Protein AF-A0A7C5I6Q1-F1 (afdb_monomer_lite)

Structure (mmCIF, N/CA/C/O backbone):
data_AF-A0A7C5I6Q1-F1
#
_entry.id   AF-A0A7C5I6Q1-F1
#
loop_
_atom_site.group_PDB
_atom_site.id
_atom_site.type_symbol
_atom_site.label_atom_id
_atom_site.label_alt_id
_atom_site.label_comp_id
_atom_site.label_asym_id
_atom_site.label_entity_id
_atom_site.label_seq_id
_atom_site.pdbx_PDB_ins_code
_atom_site.Cartn_x
_atom_site.Cartn_y
_atom_site.Cartn_z
_atom_site.occupancy
_atom_site.B_iso_or_equiv
_atom_site.auth_seq_id
_atom_site.auth_comp_id
_atom_site.auth_asym_id
_atom_site.auth_atom_id
_atom_site.pdbx_PDB_model_num
ATOM 1 N N . GLU A 1 1 ? 22.756 0.521 -4.058 1.00 68.81 1 GLU A N 1
ATOM 2 C CA . GLU A 1 1 ? 22.109 1.726 -4.636 1.00 68.81 1 GLU A CA 1
ATOM 3 C C . GLU A 1 1 ? 20.905 1.415 -5.536 1.00 68.81 1 GLU A C 1
ATOM 5 O O . GLU A 1 1 ? 19.846 1.977 -5.283 1.00 68.81 1 GLU A O 1
ATOM 10 N N . LYS A 1 2 ? 20.994 0.472 -6.490 1.00 84.25 2 LYS A N 1
ATOM 11 C CA . LYS A 1 2 ? 19.887 0.103 -7.410 1.00 84.25 2 LYS A CA 1
ATOM 12 C C . LYS A 1 2 ? 18.558 -0.273 -6.728 1.00 84.25 2 LYS A C 1
ATOM 14 O O . LYS A 1 2 ? 17.496 0.135 -7.184 1.00 84.25 2 LYS A O 1
ATOM 19 N N . THR A 1 3 ? 18.599 -0.990 -5.603 1.00 90.62 3 THR A N 1
ATOM 20 C CA . THR A 1 3 ? 17.389 -1.380 -4.853 1.00 90.62 3 THR A CA 1
ATOM 21 C C . THR A 1 3 ? 16.617 -0.176 -4.314 1.00 90.62 3 THR A C 1
ATOM 23 O O . THR A 1 3 ? 15.395 -0.131 -4.406 1.00 90.62 3 THR A O 1
ATOM 26 N N . TYR A 1 4 ? 17.322 0.834 -3.795 1.00 95.12 4 TYR A N 1
ATOM 27 C CA . TYR A 1 4 ? 16.686 2.053 -3.292 1.00 95.12 4 TYR A CA 1
ATOM 28 C C . TYR A 1 4 ? 16.099 2.897 -4.420 1.00 95.12 4 TYR A C 1
ATOM 30 O O . TYR A 1 4 ? 15.066 3.535 -4.240 1.00 95.12 4 TYR A O 1
ATOM 38 N N . GLU A 1 5 ? 16.740 2.908 -5.586 1.00 94.62 5 GLU A N 1
ATOM 39 C CA . GLU A 1 5 ? 16.209 3.593 -6.760 1.00 94.62 5 GLU A CA 1
ATOM 40 C C . GLU A 1 5 ? 14.922 2.935 -7.266 1.00 94.62 5 GLU A C 1
ATOM 42 O O . GLU A 1 5 ? 13.922 3.629 -7.463 1.00 94.62 5 GLU A O 1
ATOM 47 N N . ALA A 1 6 ? 14.914 1.604 -7.384 1.00 94.50 6 ALA A N 1
ATOM 48 C CA . ALA A 1 6 ? 13.722 0.843 -7.740 1.00 94.50 6 ALA A CA 1
ATOM 49 C C . ALA A 1 6 ? 12.589 1.074 -6.728 1.00 94.50 6 ALA A C 1
ATOM 51 O O . ALA A 1 6 ? 11.469 1.384 -7.129 1.00 94.50 6 ALA A O 1
ATOM 52 N N . ALA A 1 7 ? 12.889 1.029 -5.425 1.00 96.06 7 ALA A N 1
ATOM 53 C CA . ALA A 1 7 ? 11.913 1.314 -4.376 1.00 96.06 7 ALA A CA 1
ATOM 54 C C . ALA A 1 7 ? 11.335 2.733 -4.499 1.00 96.06 7 ALA A C 1
ATOM 56 O O . ALA A 1 7 ? 10.121 2.905 -4.457 1.00 96.06 7 ALA A O 1
ATOM 57 N N . ARG A 1 8 ? 12.173 3.755 -4.727 1.00 96.25 8 ARG A N 1
ATOM 58 C CA . ARG A 1 8 ? 11.700 5.136 -4.934 1.00 96.25 8 ARG A CA 1
ATOM 59 C C . ARG A 1 8 ? 10.813 5.269 -6.168 1.00 96.25 8 ARG A C 1
ATOM 61 O O . ARG A 1 8 ? 9.823 5.991 -6.121 1.00 96.25 8 ARG A O 1
ATOM 68 N N . ARG A 1 9 ? 11.156 4.598 -7.271 1.00 96.25 9 ARG A N 1
ATOM 69 C CA . ARG A 1 9 ? 10.341 4.609 -8.494 1.00 96.25 9 ARG A CA 1
ATOM 70 C C . ARG A 1 9 ? 8.984 3.946 -8.263 1.00 96.25 9 ARG A C 1
ATOM 72 O O . ARG A 1 9 ? 7.975 4.516 -8.662 1.00 96.25 9 ARG A O 1
ATOM 79 N N . PHE A 1 10 ? 8.969 2.798 -7.589 1.00 97.75 10 PHE A N 1
ATOM 80 C CA . PHE A 1 10 ? 7.740 2.109 -7.204 1.00 97.75 10 PHE A CA 1
ATOM 81 C C . PHE A 1 10 ? 6.853 2.991 -6.317 1.00 97.75 10 PHE A C 1
ATOM 83 O O . PHE A 1 10 ? 5.686 3.194 -6.638 1.00 97.75 10 PHE A O 1
ATOM 90 N N . MET A 1 11 ? 7.417 3.559 -5.246 1.00 98.00 11 MET A N 1
ATOM 91 C CA . MET A 1 11 ? 6.671 4.393 -4.298 1.00 98.00 11 MET A CA 1
ATOM 92 C C . MET A 1 11 ? 6.074 5.627 -4.975 1.00 98.00 11 MET A C 1
ATOM 94 O O . MET A 1 11 ? 4.894 5.895 -4.782 1.00 98.00 11 MET A O 1
ATOM 98 N N . ARG A 1 12 ? 6.834 6.314 -5.843 1.00 97.56 12 ARG A N 1
ATOM 99 C CA . ARG A 1 12 ? 6.308 7.445 -6.624 1.00 97.56 12 ARG A CA 1
ATOM 100 C C . ARG A 1 12 ? 5.145 7.040 -7.523 1.00 97.56 12 ARG A C 1
ATOM 102 O O . ARG A 1 12 ? 4.102 7.672 -7.469 1.00 97.56 12 ARG A O 1
ATOM 109 N N . ALA A 1 13 ? 5.289 5.964 -8.295 1.00 98.00 13 ALA A N 1
ATOM 110 C CA . ALA A 1 13 ? 4.213 5.494 -9.169 1.00 98.00 13 ALA A CA 1
ATOM 111 C C . ALA A 1 13 ? 2.964 5.059 -8.376 1.00 98.00 13 ALA A C 1
ATOM 113 O O . ALA A 1 13 ? 1.833 5.243 -8.827 1.00 98.00 13 ALA A O 1
ATOM 114 N N . PHE A 1 14 ? 3.159 4.491 -7.182 1.00 98.50 14 PHE A N 1
ATOM 115 C CA . PHE A 1 14 ? 2.064 4.121 -6.293 1.00 98.50 14 PHE A CA 1
ATOM 116 C C . PHE A 1 14 ? 1.342 5.354 -5.743 1.00 98.50 14 PHE A C 1
ATOM 118 O O . PHE A 1 14 ? 0.111 5.398 -5.784 1.00 98.50 14 PHE A O 1
ATOM 125 N N . GLU A 1 15 ? 2.089 6.355 -5.274 1.00 98.25 15 GLU A N 1
ATOM 126 C CA . GLU A 1 15 ? 1.558 7.631 -4.784 1.00 98.25 15 GLU A CA 1
ATOM 127 C C . GLU A 1 15 ? 0.841 8.412 -5.888 1.00 98.25 15 GLU A C 1
ATOM 129 O O . GLU A 1 15 ? -0.276 8.868 -5.669 1.00 98.25 15 GLU A O 1
ATOM 134 N N . GLU A 1 16 ? 1.404 8.493 -7.095 1.00 98.00 16 GLU A N 1
ATOM 135 C CA . GLU A 1 16 ? 0.771 9.144 -8.252 1.00 98.00 16 GLU A CA 1
ATOM 136 C C . GLU A 1 16 ? -0.582 8.508 -8.602 1.00 98.00 16 GLU A C 1
ATOM 138 O O . GLU A 1 16 ? -1.540 9.208 -8.928 1.00 98.00 16 GLU A O 1
ATOM 143 N N . ARG A 1 17 ? -0.690 7.177 -8.505 1.00 98.06 17 ARG A N 1
ATOM 144 C CA . ARG A 1 17 ? -1.926 6.450 -8.828 1.00 98.06 17 ARG A CA 1
ATOM 145 C C . ARG A 1 17 ? -2.961 6.477 -7.699 1.00 98.06 17 ARG A C 1
ATOM 147 O O . ARG A 1 17 ? -4.163 6.451 -7.970 1.00 98.06 17 ARG A O 1
ATOM 154 N N . ASN A 1 18 ? -2.521 6.450 -6.442 1.00 97.94 18 ASN A N 1
ATOM 155 C CA . ASN A 1 18 ? -3.400 6.240 -5.284 1.00 97.94 18 ASN A CA 1
ATOM 156 C C . ASN A 1 18 ? -3.567 7.464 -4.378 1.00 97.94 18 ASN A C 1
ATOM 158 O O . ASN A 1 18 ? -4.426 7.440 -3.495 1.00 97.94 18 ASN A O 1
ATOM 162 N N . GLY A 1 19 ? -2.781 8.516 -4.596 1.00 97.62 19 GLY A N 1
AT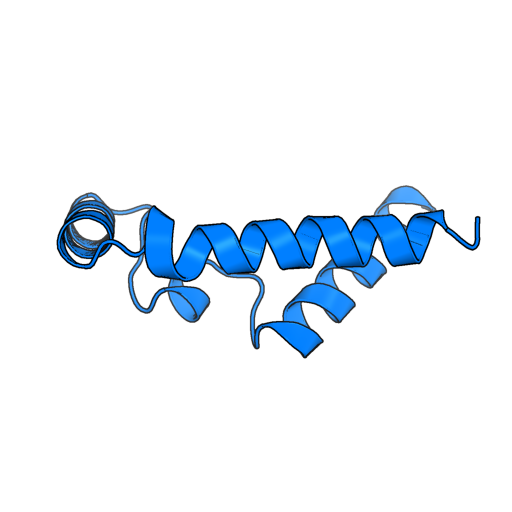OM 163 C CA . GLY A 1 19 ? -2.750 9.757 -3.822 1.00 97.62 19 GLY A CA 1
ATOM 164 C C . GLY A 1 19 ? -1.833 9.717 -2.595 1.00 97.62 19 GLY A C 1
ATOM 165 O O . GLY A 1 19 ? -1.451 10.768 -2.097 1.00 97.62 19 GLY A O 1
ATOM 166 N N . SER A 1 20 ? -1.478 8.530 -2.099 1.00 97.62 20 SER A N 1
ATOM 167 C CA . SER A 1 20 ? -0.576 8.341 -0.956 1.00 97.62 20 SER A CA 1
ATOM 168 C C . SER A 1 20 ? -0.018 6.915 -0.945 1.00 97.62 20 SER A C 1
ATOM 170 O O . SER A 1 20 ? -0.561 6.023 -1.599 1.00 97.62 20 SER A O 1
ATOM 172 N N . ALA A 1 21 ? 1.043 6.682 -0.174 1.00 96.19 21 ALA A N 1
ATOM 173 C CA . ALA A 1 21 ? 1.526 5.351 0.188 1.00 96.19 21 ALA A CA 1
ATOM 174 C C . ALA A 1 21 ? 1.209 4.964 1.645 1.00 96.19 21 ALA A C 1
ATOM 176 O O . ALA A 1 21 ? 1.515 3.853 2.081 1.00 96.19 21 ALA A O 1
ATOM 177 N N . LEU A 1 22 ? 0.585 5.858 2.416 1.00 96.06 22 LEU A N 1
ATOM 178 C CA . LEU A 1 22 ? 0.277 5.636 3.823 1.00 96.06 22 LEU A CA 1
ATOM 179 C C . LEU A 1 22 ? -1.148 5.108 3.988 1.00 96.06 22 LEU A C 1
ATOM 181 O O . LEU A 1 22 ? -2.121 5.758 3.611 1.00 96.06 22 LEU A O 1
ATOM 185 N N . CYS A 1 23 ? -1.291 3.946 4.634 1.00 95.31 23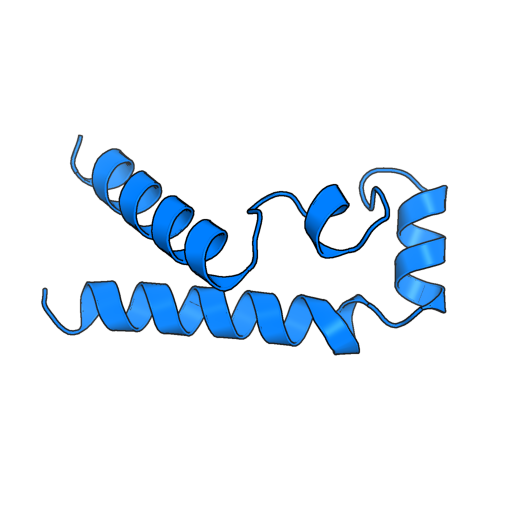 CYS A N 1
ATOM 186 C CA . CYS A 1 23 ? -2.598 3.311 4.847 1.00 95.31 23 CYS A CA 1
ATOM 187 C C . CYS A 1 23 ? -3.604 4.243 5.537 1.00 95.31 23 CYS A C 1
ATOM 189 O O . CYS A 1 23 ? -4.764 4.273 5.145 1.00 95.31 23 CYS A O 1
ATOM 191 N N . ARG A 1 24 ? -3.166 5.047 6.514 1.00 96.06 24 ARG A N 1
ATOM 192 C CA . ARG A 1 24 ? -4.048 5.994 7.215 1.00 96.06 24 ARG A CA 1
ATOM 193 C C . ARG A 1 24 ? -4.666 7.050 6.295 1.00 96.06 24 ARG A C 1
ATOM 195 O O . ARG A 1 24 ? -5.816 7.420 6.488 1.00 96.06 24 ARG A O 1
ATOM 202 N N . GLU A 1 25 ? -3.934 7.484 5.273 1.00 97.31 25 GLU A N 1
ATOM 203 C CA . GLU A 1 25 ? -4.411 8.454 4.280 1.00 97.31 25 GLU A CA 1
ATOM 204 C C . GLU A 1 25 ? -5.279 7.764 3.223 1.00 97.31 25 GLU A C 1
ATOM 206 O O . GLU A 1 25 ? -6.326 8.274 2.840 1.00 97.31 25 GLU A O 1
ATOM 211 N N . LEU A 1 26 ? -4.893 6.557 2.806 1.00 96.88 26 LEU A N 1
ATOM 212 C CA . LEU A 1 26 ? -5.610 5.776 1.794 1.00 96.88 26 LEU A CA 1
ATOM 213 C C . LEU A 1 26 ? -6.947 5.200 2.274 1.00 96.88 26 LEU A C 1
ATOM 215 O O . LEU A 1 26 ? -7.842 4.973 1.453 1.00 96.88 26 LEU A O 1
ATOM 219 N N . LEU A 1 27 ? -7.044 4.896 3.570 1.00 96.12 27 LEU A N 1
ATOM 220 C CA . LEU A 1 27 ? -8.206 4.278 4.211 1.00 96.12 27 LEU A CA 1
ATOM 221 C C . LEU A 1 27 ? -9.026 5.278 5.036 1.00 96.12 27 LEU A C 1
ATOM 223 O O . LEU A 1 27 ? -10.180 4.996 5.346 1.00 96.12 27 LEU A O 1
ATOM 227 N N . GLY A 1 28 ? -8.447 6.430 5.391 1.00 96.00 28 GLY A N 1
ATOM 228 C CA . GLY A 1 28 ? -9.078 7.433 6.251 1.00 96.00 28 GLY A CA 1
ATOM 229 C C . GLY A 1 28 ? -9.111 7.063 7.739 1.00 96.00 28 GLY A C 1
ATOM 230 O O . GLY A 1 28 ? -9.751 7.762 8.517 1.00 96.00 28 GLY A O 1
ATOM 231 N N . CYS A 1 29 ? -8.440 5.981 8.145 1.00 96.38 29 CYS A N 1
ATOM 232 C CA . CYS A 1 29 ? -8.344 5.534 9.535 1.00 96.38 29 CYS A CA 1
ATOM 233 C C . CYS A 1 29 ? -6.977 4.891 9.815 1.00 96.38 29 CYS A C 1
ATOM 235 O O . CYS A 1 29 ? -6.384 4.252 8.942 1.00 96.38 29 CYS A O 1
ATOM 237 N N . ASP A 1 30 ? -6.482 5.004 11.048 1.00 96.50 30 ASP A N 1
ATOM 238 C CA . ASP A 1 30 ? -5.198 4.417 11.437 1.00 96.50 30 ASP A CA 1
ATOM 239 C C . ASP A 1 30 ? -5.341 2.959 11.908 1.00 96.50 30 ASP A C 1
ATOM 241 O O . ASP A 1 30 ? -5.649 2.680 13.071 1.00 96.50 30 ASP A O 1
ATOM 245 N N . ILE A 1 31 ? -5.066 2.019 11.000 1.00 96.25 31 ILE A N 1
ATOM 246 C CA . ILE A 1 31 ? -5.123 0.571 11.261 1.00 96.25 31 ILE A CA 1
ATOM 247 C C . 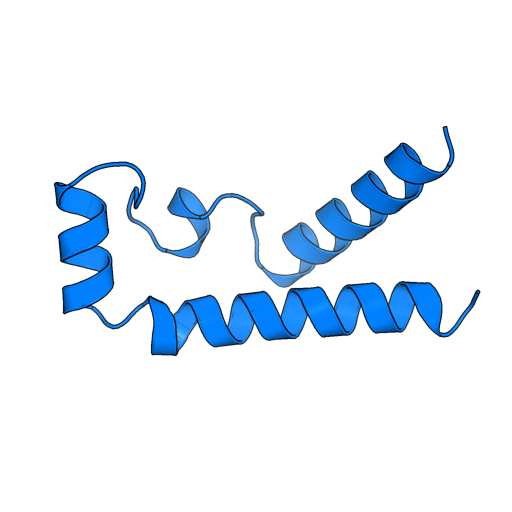ILE A 1 31 ? -4.034 0.057 12.219 1.00 96.25 31 ILE A C 1
ATOM 249 O O . ILE A 1 31 ? -4.082 -1.113 12.594 1.00 96.25 31 ILE A O 1
ATOM 253 N N . SER A 1 32 ? -3.065 0.892 12.620 1.00 95.62 32 SER A N 1
ATOM 254 C CA . SER A 1 32 ? -2.100 0.549 13.677 1.00 95.62 32 SER A CA 1
ATOM 255 C C . SER A 1 32 ? -2.699 0.669 15.083 1.00 95.62 32 SER A C 1
ATOM 257 O O . SER A 1 32 ? -2.146 0.138 16.046 1.00 95.62 32 SER A O 1
ATOM 259 N N . THR A 1 33 ? -3.860 1.319 15.203 1.00 97.50 33 THR A N 1
ATOM 260 C CA . THR A 1 33 ? -4.614 1.437 16.453 1.00 97.50 33 THR A CA 1
ATOM 261 C C . THR A 1 33 ? -5.751 0.417 16.505 1.00 97.50 33 THR A C 1
ATOM 263 O O . THR A 1 33 ? -6.344 0.068 15.483 1.00 97.50 33 THR A O 1
ATOM 266 N N . ALA A 1 34 ? -6.118 -0.030 17.710 1.00 97.31 34 ALA A N 1
ATOM 267 C CA . ALA A 1 34 ? -7.251 -0.942 17.887 1.00 97.31 34 ALA A CA 1
ATOM 268 C C . ALA A 1 34 ? -8.571 -0.344 17.354 1.00 97.31 34 ALA A C 1
ATOM 270 O O . ALA A 1 34 ? -9.358 -1.051 16.724 1.00 97.31 34 ALA A O 1
ATOM 271 N N . GLY A 1 35 ? -8.782 0.963 17.560 1.00 97.94 35 GLY A N 1
ATOM 272 C CA . GLY A 1 35 ? -9.961 1.686 17.079 1.00 97.94 35 GLY A CA 1
ATOM 273 C C . GLY A 1 35 ? -10.025 1.768 15.554 1.00 97.94 35 GLY A C 1
ATOM 274 O O . GLY A 1 35 ? -11.024 1.362 14.963 1.00 97.94 35 GLY A O 1
ATOM 275 N N . GLY A 1 36 ? -8.945 2.208 14.904 1.00 97.31 36 GLY A N 1
ATOM 276 C CA . GLY A 1 36 ? -8.915 2.310 13.443 1.00 97.31 36 GLY A CA 1
ATOM 277 C C . GLY A 1 36 ? -8.959 0.947 12.746 1.00 97.31 36 GLY A C 1
ATOM 278 O O . GLY A 1 36 ? -9.572 0.815 11.689 1.00 97.31 36 GLY A O 1
ATOM 279 N N . LEU A 1 37 ? -8.404 -0.107 13.354 1.00 97.25 37 LEU A N 1
ATOM 280 C CA . LEU A 1 37 ? -8.558 -1.471 12.843 1.00 97.25 37 LEU A CA 1
ATOM 281 C C . LEU A 1 37 ? -10.016 -1.955 12.910 1.00 97.25 37 LEU A C 1
ATOM 283 O O . LEU A 1 37 ? -10.501 -2.578 11.962 1.00 97.25 37 LEU A O 1
ATOM 287 N N . ALA A 1 38 ? -10.719 -1.684 14.014 1.00 97.94 38 ALA A N 1
ATOM 288 C CA . ALA A 1 38 ? -12.133 -2.025 14.152 1.00 97.94 38 ALA A CA 1
ATOM 289 C C . ALA A 1 38 ? -12.994 -1.272 13.125 1.00 97.94 38 ALA A C 1
ATOM 291 O O . ALA A 1 38 ? -13.821 -1.887 12.451 1.00 97.94 38 ALA A O 1
ATOM 292 N N . GLU A 1 39 ? -12.735 0.024 12.939 1.00 97.62 39 GLU A N 1
ATOM 293 C CA . GLU A 1 39 ? -13.394 0.855 11.929 1.00 97.62 39 GLU A CA 1
ATOM 294 C C . GLU A 1 39 ? -13.170 0.314 10.508 1.00 97.62 39 GLU A C 1
ATOM 296 O O . GLU A 1 39 ? -14.128 0.126 9.753 1.00 97.62 39 GLU A O 1
ATOM 301 N N . ALA A 1 40 ? -11.924 -0.013 10.150 1.00 97.19 40 ALA A N 1
ATOM 302 C CA . ALA A 1 40 ? -11.591 -0.562 8.838 1.00 97.19 40 ALA A CA 1
ATOM 303 C C . ALA A 1 40 ? -12.310 -1.890 8.552 1.00 97.19 40 ALA A C 1
ATOM 305 O O . ALA A 1 40 ? -12.735 -2.134 7.419 1.00 97.19 40 ALA A O 1
ATOM 306 N N . ARG A 1 41 ? -12.472 -2.746 9.573 1.00 96.75 41 ARG A N 1
ATOM 307 C CA . ARG A 1 41 ? -13.237 -4.000 9.469 1.00 96.75 41 ARG A CA 1
ATOM 308 C C . ARG A 1 41 ? -14.725 -3.736 9.289 1.00 96.75 41 ARG A C 1
ATOM 310 O O . ARG A 1 41 ? -15.320 -4.305 8.379 1.00 96.75 41 ARG A O 1
ATOM 317 N N . GLN A 1 42 ? -15.305 -2.860 10.108 1.00 97.25 42 GLN A N 1
ATOM 318 C CA . GLN A 1 42 ? -16.725 -2.510 10.037 1.00 97.25 42 GLN A CA 1
ATOM 319 C C . GLN A 1 42 ? -17.098 -1.928 8.667 1.00 97.25 42 GLN A C 1
ATOM 321 O O . GLN A 1 42 ? -18.135 -2.270 8.108 1.00 97.25 42 GLN A O 1
ATOM 326 N N . LYS A 1 43 ? -16.222 -1.091 8.101 1.00 96.25 43 LYS A N 1
ATOM 327 C CA . LYS A 1 43 ? -16.385 -0.487 6.770 1.00 96.25 43 LYS A CA 1
ATOM 328 C C . LYS A 1 43 ? -15.974 -1.411 5.611 1.00 96.25 43 LYS A C 1
ATOM 330 O O . LYS A 1 43 ? -16.063 -1.011 4.453 1.00 96.25 43 LYS A O 1
ATOM 335 N N . GLY A 1 44 ? -15.486 -2.623 5.893 1.00 96.94 44 GLY A N 1
ATOM 336 C CA . GLY A 1 44 ? -15.064 -3.587 4.871 1.00 96.94 44 GLY A CA 1
ATOM 337 C C . GLY A 1 44 ? -13.875 -3.131 4.014 1.00 96.94 44 GLY A C 1
ATOM 338 O O . GLY A 1 44 ? -13.709 -3.618 2.893 1.00 96.94 44 GLY A O 1
ATOM 339 N N . LEU A 1 45 ? -13.035 -2.216 4.515 1.00 97.12 45 LEU A N 1
ATOM 340 C CA . LEU A 1 45 ? -11.997 -1.536 3.725 1.00 97.12 45 LEU A CA 1
ATOM 341 C C . LEU A 1 45 ? -10.920 -2.485 3.194 1.00 97.12 45 LEU A C 1
ATOM 343 O O . LEU A 1 45 ? -10.352 -2.243 2.131 1.00 97.12 45 LEU A O 1
ATOM 347 N N . PHE A 1 46 ? -10.665 -3.600 3.880 1.00 96.19 46 PHE A N 1
ATOM 348 C CA . PHE A 1 46 ? -9.708 -4.607 3.414 1.00 96.19 46 PHE A CA 1
ATOM 349 C C . PHE A 1 46 ? -10.132 -5.247 2.084 1.00 96.19 46 PHE A C 1
ATOM 351 O O . PHE A 1 46 ? -9.295 -5.520 1.221 1.00 96.19 46 PHE A O 1
ATOM 358 N N . HIS A 1 47 ? -11.436 -5.430 1.883 1.00 94.88 47 HIS A N 1
ATOM 359 C CA . HIS A 1 47 ? -11.958 -6.002 0.650 1.00 94.88 47 HIS A CA 1
ATOM 360 C C . HIS A 1 47 ? -12.249 -4.923 -0.397 1.00 94.88 47 HIS A C 1
ATOM 362 O O . HIS A 1 47 ? -11.827 -5.052 -1.542 1.00 94.88 47 HIS A O 1
ATOM 368 N N . SER A 1 48 ? -12.897 -3.824 -0.003 1.00 93.25 48 SER A N 1
ATOM 369 C CA . SER A 1 48 ? -13.321 -2.778 -0.942 1.00 93.25 48 SER A CA 1
ATOM 370 C C . SER A 1 48 ? -12.184 -1.859 -1.400 1.00 93.25 48 SER A C 1
ATOM 372 O O . SER A 1 48 ? -12.193 -1.398 -2.541 1.00 93.25 48 SER A O 1
ATOM 374 N N . ARG A 1 49 ? -11.185 -1.596 -0.543 1.00 95.88 49 ARG A N 1
ATOM 375 C CA . ARG A 1 49 ? -10.098 -0.643 -0.817 1.00 95.88 49 ARG A CA 1
ATOM 376 C C . ARG A 1 49 ? -8.729 -1.308 -0.901 1.00 95.88 49 ARG A C 1
ATOM 378 O O . ARG A 1 49 ? -8.059 -1.149 -1.920 1.00 95.88 49 ARG A O 1
ATOM 385 N N . CYS A 1 50 ? -8.317 -2.083 0.105 1.00 96.44 50 CYS A N 1
ATOM 386 C CA . CYS A 1 50 ? -6.973 -2.677 0.119 1.00 96.44 50 CYS A CA 1
ATOM 387 C C . CYS A 1 50 ? -6.749 -3.637 -1.052 1.00 96.44 50 CYS A C 1
ATOM 389 O O . CYS A 1 50 ? -5.659 -3.659 -1.609 1.00 96.44 50 CYS A O 1
ATOM 391 N N . THR A 1 51 ? -7.777 -4.369 -1.490 1.00 97.31 51 THR A N 1
ATOM 392 C CA . THR A 1 51 ? -7.654 -5.272 -2.648 1.00 97.31 51 THR A CA 1
ATOM 393 C C . THR A 1 51 ? -7.295 -4.509 -3.932 1.00 97.31 51 THR A C 1
ATOM 395 O O . THR A 1 51 ? -6.434 -4.954 -4.691 1.00 97.31 51 THR A O 1
ATOM 398 N N . LYS A 1 52 ? -7.884 -3.323 -4.153 1.00 97.06 52 LYS A N 1
ATOM 399 C CA . LYS A 1 52 ? -7.535 -2.436 -5.278 1.00 97.06 52 LYS A CA 1
ATOM 400 C C . LYS A 1 52 ? -6.107 -1.903 -5.143 1.00 97.06 52 LYS A C 1
ATOM 402 O O . LYS A 1 52 ? -5.352 -1.958 -6.104 1.00 97.06 52 LYS A O 1
ATOM 407 N N . LEU A 1 53 ? -5.724 -1.456 -3.945 1.00 98.06 53 LEU A N 1
ATOM 408 C CA . LEU A 1 53 ? -4.376 -0.937 -3.672 1.00 98.06 53 LEU A CA 1
ATOM 409 C C . LEU A 1 53 ? -3.288 -2.000 -3.901 1.00 98.06 53 LEU A C 1
ATOM 411 O O . LEU A 1 53 ? -2.267 -1.715 -4.519 1.00 98.06 53 LEU A O 1
ATOM 415 N N . VAL A 1 54 ? -3.509 -3.238 -3.451 1.00 97.94 54 VAL A N 1
ATOM 416 C CA . VAL A 1 54 ? -2.565 -4.345 -3.678 1.00 97.94 54 VAL A CA 1
ATOM 417 C C . VAL A 1 54 ? -2.474 -4.688 -5.164 1.00 97.94 54 VAL A C 1
ATOM 419 O O . VAL A 1 54 ? -1.373 -4.899 -5.666 1.00 97.94 54 VAL A O 1
ATOM 422 N N . ARG A 1 55 ? -3.601 -4.698 -5.889 1.00 98.12 55 ARG A N 1
ATOM 423 C CA . ARG A 1 55 ? -3.594 -4.889 -7.346 1.00 98.12 55 ARG A CA 1
ATOM 424 C C . ARG A 1 55 ? -2.748 -3.826 -8.043 1.00 98.12 55 ARG A C 1
ATOM 426 O O . ARG A 1 55 ? -1.885 -4.180 -8.836 1.00 98.12 55 ARG A O 1
ATOM 433 N N . ASP A 1 56 ? -2.938 -2.556 -7.694 1.00 98.19 56 ASP A N 1
ATOM 434 C CA . ASP A 1 56 ? -2.139 -1.464 -8.252 1.00 98.19 56 ASP A CA 1
ATOM 435 C C . ASP A 1 56 ? -0.646 -1.644 -7.982 1.00 98.19 56 ASP A C 1
ATOM 437 O O . ASP A 1 56 ? 0.166 -1.449 -8.882 1.00 98.19 56 ASP A O 1
ATOM 441 N N . ALA A 1 57 ? -0.272 -2.047 -6.764 1.00 98.12 57 ALA A N 1
ATOM 442 C CA . ALA A 1 57 ? 1.123 -2.322 -6.435 1.00 98.12 57 ALA A CA 1
ATOM 443 C C . ALA A 1 57 ? 1.716 -3.408 -7.349 1.00 98.12 57 ALA A C 1
ATOM 445 O O . ALA A 1 57 ? 2.815 -3.235 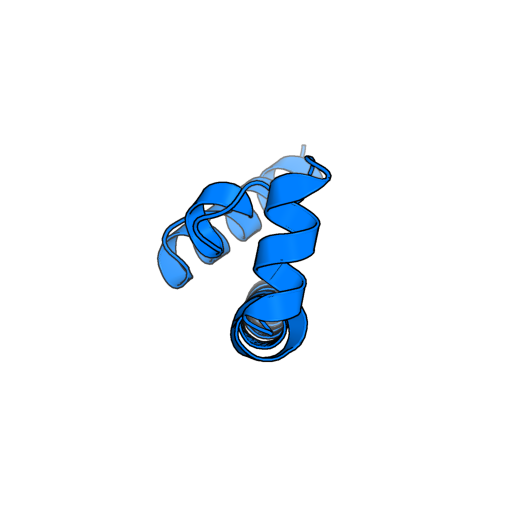-7.878 1.00 98.12 57 ALA A O 1
ATOM 446 N N . VAL A 1 58 ? 0.980 -4.502 -7.575 1.00 98.06 58 VAL A N 1
ATOM 447 C CA . VAL A 1 58 ? 1.411 -5.586 -8.470 1.00 98.06 58 VAL A CA 1
ATOM 448 C C . VAL A 1 58 ? 1.549 -5.091 -9.908 1.00 98.06 58 VAL A C 1
ATOM 450 O O . VAL A 1 58 ? 2.585 -5.327 -10.523 1.00 98.06 58 VAL A O 1
ATOM 453 N N . GLU A 1 59 ? 0.560 -4.365 -10.428 1.00 98.06 59 GLU A N 1
ATOM 454 C CA . GLU A 1 59 ? 0.592 -3.819 -11.791 1.00 98.06 59 GLU A CA 1
ATOM 455 C C . GLU A 1 59 ? 1.767 -2.852 -12.005 1.00 98.06 59 GLU A C 1
ATOM 457 O O . GLU A 1 59 ? 2.418 -2.885 -13.049 1.00 98.06 59 GLU A O 1
ATOM 462 N N . ILE A 1 60 ? 2.080 -2.012 -11.012 1.00 97.56 60 ILE A N 1
ATOM 463 C CA . ILE A 1 60 ? 3.223 -1.091 -11.067 1.00 97.56 60 ILE A CA 1
ATOM 464 C C . ILE A 1 60 ? 4.534 -1.874 -11.130 1.00 97.56 60 ILE A C 1
ATOM 466 O O . ILE A 1 60 ? 5.372 -1.597 -11.988 1.00 97.56 60 ILE A O 1
ATOM 470 N N . VAL A 1 61 ? 4.716 -2.865 -10.251 1.00 96.69 61 VAL A N 1
ATOM 471 C CA . VAL A 1 61 ? 5.931 -3.692 -10.247 1.00 96.69 61 VAL A CA 1
ATOM 472 C C . VAL A 1 61 ? 6.055 -4.469 -11.555 1.00 96.69 61 VAL A C 1
ATOM 474 O O . VAL A 1 61 ? 7.132 -4.491 -12.144 1.00 96.69 61 VAL A O 1
ATOM 477 N N . GLN A 1 62 ? 4.965 -5.049 -12.057 1.00 96.44 62 GLN A N 1
ATOM 478 C CA . GLN A 1 62 ? 4.954 -5.726 -13.353 1.00 96.44 62 GLN A CA 1
ATOM 479 C C . GLN A 1 62 ? 5.361 -4.781 -14.485 1.00 96.44 62 GLN A C 1
ATOM 481 O O . GLN A 1 62 ? 6.219 -5.142 -15.283 1.00 96.44 62 GLN A O 1
ATOM 486 N N . GLY A 1 63 ? 4.832 -3.555 -14.524 1.00 95.31 63 GLY A N 1
ATOM 487 C CA . GLY A 1 63 ? 5.229 -2.549 -15.513 1.00 95.31 63 GLY A CA 1
ATOM 488 C C . GLY A 1 63 ? 6.700 -2.131 -15.402 1.00 95.31 63 GLY A C 1
ATOM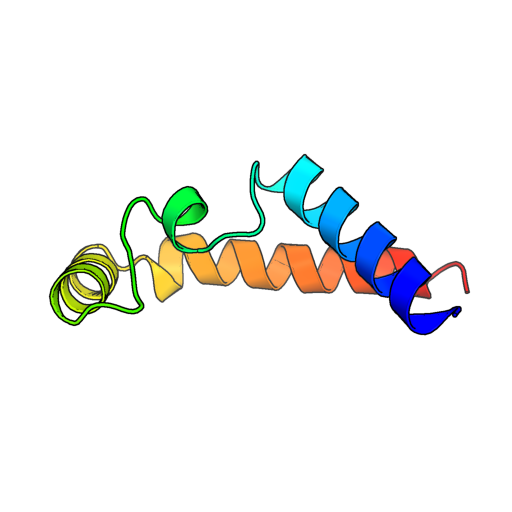 489 O O . GLY A 1 63 ? 7.343 -1.858 -16.411 1.00 95.31 63 GLY A O 1
ATOM 490 N N . MET A 1 64 ? 7.260 -2.117 -14.190 1.00 93.50 64 MET A N 1
ATOM 491 C CA . MET A 1 64 ? 8.685 -1.851 -13.969 1.00 93.50 64 MET A CA 1
ATOM 492 C C . MET A 1 64 ? 9.585 -3.007 -14.425 1.00 93.50 64 MET A C 1
ATOM 494 O O . MET A 1 64 ? 10.704 -2.748 -14.860 1.00 93.50 64 MET A O 1
ATOM 498 N N . LEU A 1 65 ? 9.116 -4.254 -14.314 1.00 89.88 65 LEU A N 1
ATOM 499 C CA . LEU A 1 65 ? 9.866 -5.460 -14.685 1.00 89.88 65 LEU A CA 1
ATOM 500 C C . LEU A 1 65 ? 9.700 -5.846 -16.160 1.00 89.88 65 LEU A C 1
ATOM 502 O O . LEU A 1 65 ? 10.610 -6.425 -16.735 1.00 89.88 65 LEU A O 1
ATOM 506 N N . ALA A 1 66 ? 8.571 -5.517 -16.789 1.00 77.69 66 ALA A N 1
ATOM 507 C CA . ALA A 1 66 ? 8.287 -5.856 -18.187 1.00 77.69 66 ALA A CA 1
ATOM 508 C C . ALA A 1 66 ? 9.163 -5.097 -19.205 1.00 77.69 66 ALA A C 1
ATOM 510 O O . ALA A 1 66 ? 9.130 -5.412 -20.391 1.00 77.69 66 ALA A O 1
ATOM 511 N N . GLY A 1 67 ? 9.933 -4.102 -18.753 1.00 60.66 67 GLY A N 1
ATOM 512 C CA . GLY A 1 67 ? 10.933 -3.386 -19.550 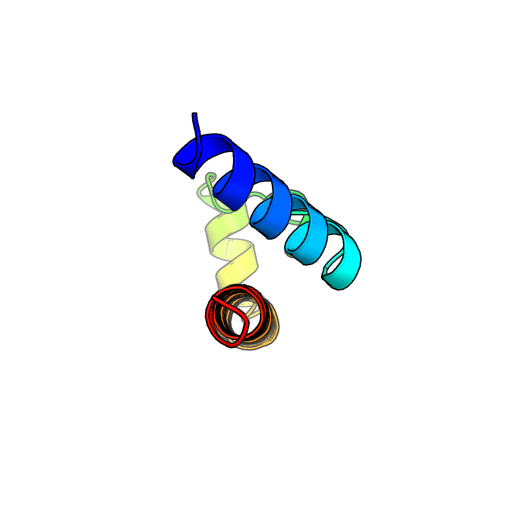1.00 60.66 67 GLY A CA 1
ATOM 513 C C . GLY A 1 67 ? 12.373 -3.562 -19.056 1.00 60.66 67 GLY A C 1
ATOM 514 O O . GLY A 1 67 ? 13.205 -2.718 -19.390 1.00 60.66 67 GLY A O 1
ATOM 515 N N . ALA A 1 68 ? 12.641 -4.574 -18.219 1.00 51.41 68 ALA A N 1
ATOM 516 C CA . ALA A 1 68 ? 13.961 -4.890 -17.663 1.00 51.41 68 ALA A CA 1
ATOM 517 C C . ALA A 1 68 ? 14.652 -6.042 -18.405 1.00 51.41 68 ALA A C 1
ATOM 519 O O . ALA A 1 68 ? 13.939 -6.958 -18.875 1.00 51.41 68 ALA A O 1
#

Sequence (68 aa):
EKTYEAARRFMRAFEERNGSALCRELLGCDISTAGGLAEARQKGLFHSRCTKLVRDAVEIVQGMLAGA

Radius of gyration: 13.94 Å; chains: 1; bounding box: 39×16×37 Å

Foldseek 3Di:
DVVVVLVVQLQVQLCVVQVHPDPCVSQVFDCVDPVRVVVCVVVVCCPVGVVVSVVSSVVSVCVVVVVD

pLDDT: mean 94.55, std 8.13, range [51.41, 98.5]

Secondary structure (DSSP, 8-state):
-HHHHHHHHHHHHHHHHHS-S-HHHHHSS-TTSHHHHHHHHHTTHIIIIIHHHHHHHHHHHHHHHTT-